Protein AF-A0ABD0RUT6-F1 (afdb_monomer_lite)

Foldseek 3Di:
DDDPVVVVVQVVPDDPPDDDPDSDPDPDPPDPPCPDKDKDWDADPVGDIDIDMD

Structure (mmCIF, N/CA/C/O backbone):
data_AF-A0ABD0RUT6-F1
#
_entry.id   AF-A0ABD0RUT6-F1
#
loop_
_atom_site.group_PDB
_atom_site.id
_atom_site.type_symbol
_atom_site.label_atom_id
_atom_site.label_alt_id
_atom_site.label_comp_id
_atom_site.label_asym_id
_atom_site.label_entity_id
_atom_site.label_seq_id
_atom_site.pdbx_PDB_ins_code
_atom_site.Cartn_x
_atom_site.Cartn_y
_atom_site.Cartn_z
_atom_site.occupancy
_atom_site.B_iso_or_equiv
_atom_site.auth_seq_id
_atom_site.auth_comp_id
_atom_site.auth_asym_id
_atom_site.auth_atom_id
_atom_site.pdbx_PDB_model_num
ATOM 1 N N . MET A 1 1 ? 14.378 4.674 2.767 1.00 68.81 1 MET A N 1
ATOM 2 C CA . MET A 1 1 ? 14.502 5.860 1.890 1.00 68.81 1 MET A CA 1
ATOM 3 C C . MET A 1 1 ? 13.102 6.370 1.601 1.00 68.81 1 MET A C 1
ATOM 5 O O . MET A 1 1 ? 12.366 5.689 0.906 1.00 68.81 1 MET A O 1
ATOM 9 N N . T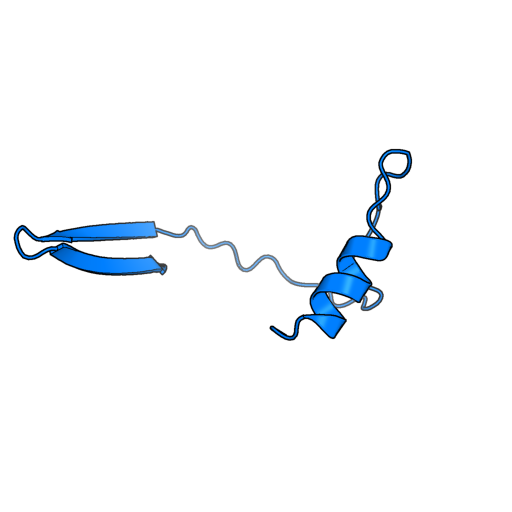HR A 1 2 ? 12.695 7.489 2.195 1.00 90.56 2 THR A N 1
ATOM 10 C CA . THR A 1 2 ? 11.306 7.991 2.111 1.00 90.56 2 THR A CA 1
ATOM 11 C C . THR A 1 2 ? 11.229 9.482 1.778 1.00 90.56 2 THR A C 1
ATOM 13 O O . THR A 1 2 ? 10.161 10.072 1.884 1.00 90.56 2 THR A O 1
ATOM 16 N N . SER A 1 3 ? 12.344 10.115 1.393 1.00 95.00 3 SER A N 1
ATOM 17 C CA . SER A 1 3 ? 12.345 11.538 1.052 1.00 95.00 3 SER A CA 1
ATOM 18 C C . SER A 1 3 ? 11.734 11.793 -0.325 1.00 95.00 3 SER A C 1
ATOM 20 O O . SER A 1 3 ? 11.972 11.044 -1.278 1.00 95.00 3 SER A O 1
ATOM 22 N N . ASP A 1 4 ? 11.026 12.915 -0.452 1.00 96.19 4 ASP A N 1
ATOM 23 C CA . ASP A 1 4 ? 10.437 13.348 -1.723 1.00 96.19 4 ASP A CA 1
ATOM 24 C C . ASP A 1 4 ? 11.494 13.550 -2.809 1.00 96.19 4 ASP A C 1
ATOM 26 O O . ASP A 1 4 ? 11.286 13.190 -3.966 1.00 96.19 4 ASP A O 1
ATOM 30 N N . SER A 1 5 ? 12.664 14.076 -2.436 1.00 93.88 5 SER A N 1
ATOM 31 C CA . SER A 1 5 ? 13.787 14.281 -3.353 1.00 93.88 5 SER A CA 1
ATOM 32 C C . SER A 1 5 ? 14.275 12.974 -3.971 1.00 93.88 5 SER A C 1
ATOM 34 O O . SER A 1 5 ? 14.517 12.910 -5.176 1.00 93.88 5 SER A O 1
ATOM 36 N N . PHE A 1 6 ? 14.373 11.916 -3.165 1.00 88.19 6 PHE A N 1
ATOM 37 C CA . PHE A 1 6 ? 14.791 10.608 -3.642 1.00 88.19 6 PHE A CA 1
ATOM 38 C C . PHE A 1 6 ? 13.700 9.962 -4.502 1.00 88.19 6 PHE A C 1
ATOM 40 O O . PHE A 1 6 ? 13.990 9.448 -5.580 1.00 88.19 6 PHE A O 1
ATOM 47 N N . ALA A 1 7 ? 12.432 10.067 -4.096 1.00 91.50 7 ALA A N 1
ATOM 48 C CA . ALA A 1 7 ? 11.314 9.580 -4.900 1.00 91.50 7 ALA A CA 1
ATOM 49 C C . ALA A 1 7 ? 11.234 10.284 -6.269 1.00 91.50 7 ALA A C 1
ATOM 51 O O . ALA A 1 7 ? 11.007 9.635 -7.289 1.00 91.50 7 ALA A O 1
ATOM 52 N N . ASN A 1 8 ? 11.472 11.597 -6.319 1.00 92.38 8 ASN A N 1
ATOM 53 C CA . ASN A 1 8 ? 11.489 12.370 -7.564 1.00 92.38 8 ASN A CA 1
ATOM 54 C C . ASN A 1 8 ? 12.666 11.999 -8.472 1.00 92.38 8 ASN A C 1
ATOM 56 O O . ASN A 1 8 ? 12.496 11.947 -9.690 1.00 92.38 8 ASN A O 1
ATOM 60 N N . LEU A 1 9 ? 13.829 11.686 -7.894 1.00 88.94 9 LEU A N 1
ATOM 61 C CA . LEU A 1 9 ? 14.971 11.156 -8.640 1.00 88.94 9 LEU A CA 1
ATOM 62 C C . LEU A 1 9 ? 14.652 9.809 -9.304 1.00 88.94 9 LEU A C 1
ATOM 64 O O . LEU A 1 9 ? 15.085 9.579 -10.428 1.00 88.94 9 LEU A O 1
ATOM 68 N N . ILE A 1 10 ? 13.912 8.918 -8.637 1.00 87.50 10 ILE A N 1
ATOM 69 C CA . ILE A 1 10 ? 13.496 7.642 -9.240 1.00 87.50 10 ILE A CA 1
ATOM 70 C C . ILE A 1 10 ? 12.428 7.872 -10.314 1.00 87.50 10 ILE A C 1
ATOM 72 O O . ILE A 1 10 ? 12.567 7.361 -11.423 1.00 87.50 10 ILE A O 1
ATOM 76 N N . ARG A 1 11 ? 11.402 8.693 -10.038 1.00 88.81 11 ARG A N 1
ATOM 77 C CA . ARG A 1 11 ? 10.333 8.997 -11.009 1.00 88.81 11 ARG A CA 1
ATOM 78 C C . ARG A 1 11 ? 10.862 9.592 -12.313 1.00 88.81 11 ARG A C 1
ATOM 80 O O . ARG A 1 11 ? 10.372 9.216 -13.368 1.00 88.81 11 ARG A O 1
ATOM 87 N N . SER A 1 12 ? 11.866 10.471 -12.267 1.00 88.38 12 SER A N 1
ATOM 88 C CA . 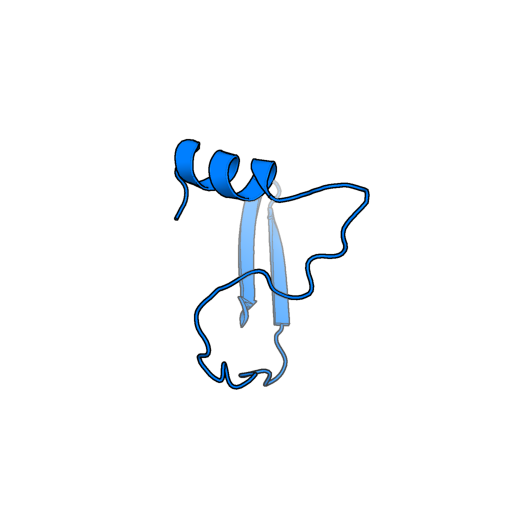SER A 1 12 ? 12.437 11.087 -13.478 1.00 88.38 12 SER A CA 1
ATOM 89 C C . SER A 1 12 ? 13.163 10.098 -14.400 1.00 88.38 12 SER A C 1
ATOM 91 O O . SER A 1 12 ? 13.407 10.410 -15.567 1.00 88.38 12 SER A O 1
ATOM 93 N N . LYS A 1 13 ? 13.507 8.907 -13.893 1.00 83.56 13 LYS A N 1
ATOM 94 C CA . LYS A 1 13 ? 14.124 7.825 -14.667 1.00 83.56 13 LYS A CA 1
ATOM 95 C C . LYS A 1 13 ? 13.095 6.907 -15.340 1.00 83.56 13 LYS A C 1
ATOM 97 O O . LYS A 1 13 ? 13.477 6.166 -16.241 1.00 83.56 13 LYS A O 1
ATOM 102 N N . ILE A 1 14 ? 11.825 6.954 -14.930 1.00 84.50 14 ILE A N 1
ATOM 103 C CA . ILE A 1 14 ? 10.737 6.164 -15.521 1.00 84.50 14 ILE A CA 1
ATOM 104 C C . ILE A 1 14 ? 10.278 6.868 -16.804 1.00 84.50 14 ILE A C 1
ATOM 106 O O . ILE A 1 14 ? 9.857 8.023 -16.753 1.00 84.50 14 ILE A O 1
ATOM 110 N N . LYS A 1 15 ? 10.375 6.190 -17.952 1.00 83.56 15 LYS A N 1
ATOM 111 C CA . LYS A 1 15 ? 9.953 6.714 -19.260 1.00 83.56 15 LYS A CA 1
ATOM 112 C C . LYS A 1 15 ? 9.060 5.704 -19.978 1.00 83.56 15 LYS A C 1
ATOM 114 O O . LYS A 1 15 ? 9.311 4.507 -19.886 1.00 83.56 15 LYS A O 1
ATOM 119 N N . ASP A 1 16 ? 8.056 6.189 -20.706 1.00 81.25 16 ASP A N 1
ATOM 120 C CA . ASP A 1 16 ? 7.057 5.344 -21.385 1.00 81.25 16 ASP A CA 1
ATOM 121 C C . ASP A 1 16 ? 7.650 4.494 -22.520 1.00 81.25 16 ASP A C 1
ATOM 123 O O . ASP A 1 16 ? 7.116 3.443 -22.872 1.00 81.25 16 ASP A O 1
ATOM 127 N N . ASP A 1 17 ? 8.759 4.950 -23.098 1.00 82.12 17 ASP A N 1
ATOM 128 C CA . ASP A 1 17 ? 9.418 4.374 -24.269 1.00 82.12 17 ASP A CA 1
ATOM 129 C C . ASP A 1 17 ? 10.562 3.408 -23.926 1.00 82.12 17 ASP A C 1
ATOM 131 O O . ASP A 1 17 ? 11.120 2.769 -24.821 1.00 82.12 17 ASP A O 1
ATOM 135 N N . ILE A 1 18 ? 10.908 3.264 -22.644 1.00 71.00 18 ILE A N 1
ATOM 1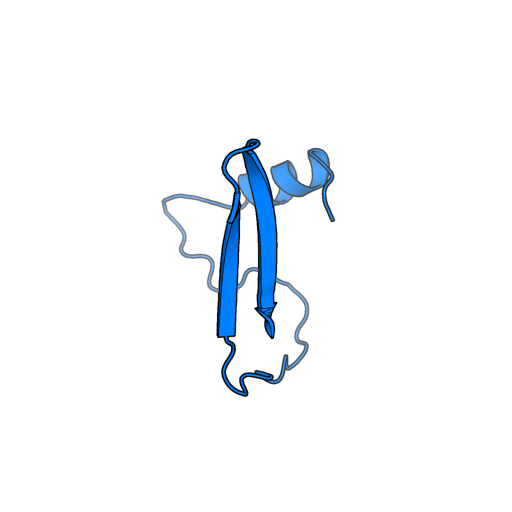36 C CA . ILE A 1 18 ? 12.010 2.415 -22.191 1.00 71.00 18 ILE A CA 1
ATOM 137 C C . ILE A 1 18 ? 11.502 1.460 -21.114 1.00 71.00 18 ILE A C 1
ATOM 139 O O . ILE A 1 18 ? 11.114 1.870 -20.021 1.00 71.00 18 ILE A O 1
ATOM 143 N N . ARG A 1 19 ? 11.596 0.153 -21.376 1.00 70.94 19 ARG A N 1
ATOM 144 C CA . ARG A 1 19 ? 11.608 -0.833 -20.292 1.00 70.94 19 ARG A CA 1
ATOM 145 C C . ARG A 1 19 ? 12.966 -0.755 -19.608 1.00 70.94 19 ARG A C 1
ATOM 147 O O . ARG A 1 19 ? 13.989 -1.023 -20.228 1.00 70.94 19 ARG A O 1
ATOM 154 N N . GLN A 1 20 ? 12.974 -0.352 -18.343 1.00 67.06 20 GLN A N 1
ATOM 155 C CA . GLN A 1 20 ? 14.181 -0.414 -17.530 1.00 67.06 20 GLN A CA 1
ATOM 156 C C . GLN A 1 20 ? 14.512 -1.888 -17.288 1.00 67.06 20 GLN A C 1
ATOM 158 O O . GLN A 1 20 ? 13.772 -2.581 -16.596 1.00 67.06 20 GLN A O 1
ATOM 163 N N . ASP A 1 21 ? 15.615 -2.368 -17.862 1.00 64.25 21 ASP A N 1
ATOM 164 C CA . ASP A 1 21 ? 16.060 -3.748 -17.639 1.00 64.25 21 ASP A CA 1
ATOM 165 C C . ASP A 1 21 ? 16.492 -3.973 -16.183 1.00 64.25 21 ASP A C 1
ATOM 167 O O . ASP A 1 21 ? 16.484 -5.105 -15.698 1.00 64.25 21 ASP A 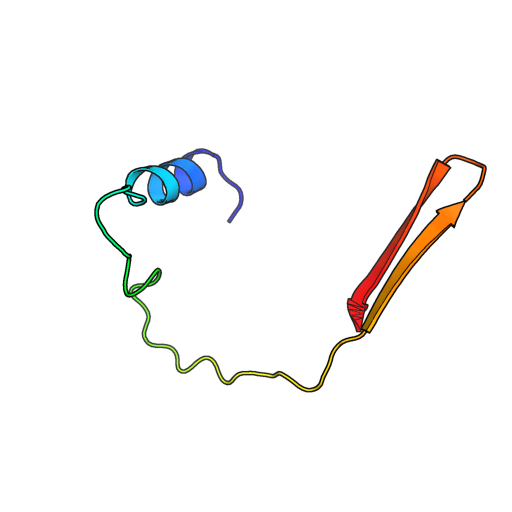O 1
ATOM 171 N N . ARG A 1 22 ? 16.891 -2.898 -15.481 1.00 59.06 22 ARG A N 1
ATOM 172 C CA . ARG A 1 22 ? 17.363 -2.913 -14.090 1.00 59.06 22 ARG A CA 1
ATOM 173 C C . ARG A 1 22 ? 17.031 -1.603 -13.379 1.00 59.06 22 ARG A C 1
ATOM 175 O O . ARG A 1 22 ? 17.092 -0.533 -13.982 1.00 59.06 22 ARG A O 1
ATOM 182 N N . TYR A 1 23 ? 16.716 -1.708 -12.091 1.00 59.09 23 TYR A N 1
ATOM 183 C CA . TYR A 1 23 ? 16.347 -0.584 -11.222 1.00 59.09 23 TYR A CA 1
ATOM 184 C C . TYR A 1 23 ? 17.434 -0.228 -10.183 1.00 59.09 23 TYR A C 1
ATOM 186 O O . TYR A 1 23 ? 17.251 0.726 -9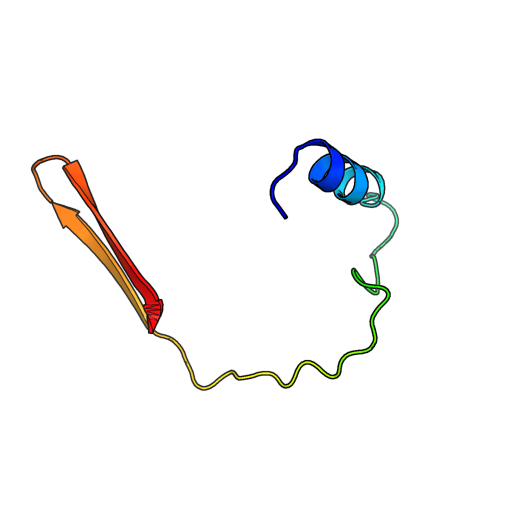.429 1.00 59.09 23 TYR A O 1
ATOM 194 N N . ASP A 1 24 ? 18.556 -0.960 -10.163 1.00 57.56 24 ASP A N 1
ATOM 195 C CA . ASP A 1 24 ? 19.704 -0.773 -9.260 1.00 57.56 24 ASP A CA 1
ATOM 196 C C . ASP A 1 24 ? 21.034 -1.000 -10.015 1.00 57.56 24 ASP A C 1
ATOM 198 O O . ASP A 1 24 ? 21.100 -1.807 -10.948 1.00 57.56 24 ASP A O 1
ATOM 202 N N . ASP A 1 25 ? 22.074 -0.280 -9.592 1.00 54.44 25 ASP A N 1
ATOM 203 C CA . ASP A 1 25 ? 23.461 -0.351 -10.061 1.00 54.44 25 ASP A CA 1
ATOM 204 C C . ASP A 1 25 ? 24.288 -1.395 -9.267 1.00 54.44 25 ASP A C 1
ATOM 206 O O . ASP A 1 25 ? 25.414 -1.725 -9.650 1.00 54.44 25 ASP A O 1
ATOM 210 N N . GLN A 1 26 ? 23.753 -1.924 -8.159 1.00 55.09 26 GLN A N 1
ATOM 211 C CA . GLN A 1 26 ? 24.447 -2.840 -7.253 1.00 55.09 26 GLN A CA 1
ATOM 212 C C . GLN A 1 26 ? 24.106 -4.304 -7.548 1.00 55.09 26 GLN A C 1
ATOM 214 O O . GLN A 1 26 ? 22.993 -4.788 -7.361 1.00 55.09 26 GLN A O 1
ATOM 219 N N . PHE A 1 27 ? 25.120 -5.030 -8.015 1.00 54.56 27 PHE A N 1
ATOM 220 C CA . PHE A 1 27 ? 25.098 -6.474 -8.235 1.00 54.56 27 PHE A CA 1
ATOM 221 C C . PHE A 1 27 ? 25.279 -7.211 -6.899 1.00 54.56 27 PHE A C 1
ATOM 223 O O . PHE A 1 27 ? 26.290 -7.872 -6.672 1.00 54.56 27 PHE A O 1
ATOM 230 N N . GLU A 1 28 ? 24.310 -7.105 -5.994 1.00 60.69 28 GLU A N 1
ATOM 231 C CA . GLU A 1 28 ? 24.188 -8.114 -4.946 1.00 60.69 28 GLU A CA 1
ATOM 232 C C . GLU A 1 28 ? 23.294 -9.235 -5.466 1.00 60.69 28 GLU A C 1
ATOM 234 O O . GLU A 1 28 ? 22.183 -9.015 -5.946 1.00 60.69 28 GLU A O 1
ATOM 239 N N . SER A 1 29 ? 23.812 -10.463 -5.426 1.00 61.09 29 SER A N 1
ATOM 240 C CA . SER A 1 29 ? 23.009 -11.669 -5.597 1.00 61.09 29 SER A CA 1
ATOM 241 C C . SER A 1 29 ? 22.021 -11.731 -4.434 1.00 61.09 29 SER A C 1
ATOM 243 O O . SER A 1 29 ? 22.298 -12.371 -3.420 1.00 61.09 29 SER A O 1
ATOM 245 N N . ILE A 1 30 ? 20.886 -11.046 -4.564 1.00 63.34 30 ILE A N 1
ATOM 246 C CA . ILE A 1 30 ? 19.780 -11.158 -3.621 1.00 63.34 30 ILE A CA 1
ATOM 247 C C . ILE A 1 30 ? 19.245 -12.576 -3.794 1.00 63.34 30 ILE A C 1
ATOM 249 O O . ILE A 1 30 ? 18.557 -12.884 -4.769 1.00 63.34 30 ILE A O 1
ATOM 253 N N . ALA A 1 31 ? 19.634 -13.470 -2.886 1.00 67.25 31 ALA A N 1
ATOM 254 C CA . ALA A 1 31 ? 19.002 -14.770 -2.790 1.00 67.25 31 ALA A CA 1
ATOM 255 C C . ALA A 1 31 ? 17.513 -14.526 -2.532 1.00 67.25 31 ALA A C 1
ATOM 257 O O . ALA A 1 31 ? 17.150 -13.764 -1.635 1.00 67.25 31 ALA A O 1
ATOM 258 N N . ALA A 1 32 ? 16.653 -15.119 -3.356 1.00 65.56 32 ALA A N 1
ATOM 259 C CA . ALA A 1 32 ? 15.228 -15.092 -3.092 1.00 65.56 32 ALA A CA 1
ATOM 260 C C . ALA A 1 32 ? 14.971 -15.929 -1.831 1.00 65.56 32 ALA A C 1
ATOM 262 O O . ALA A 1 32 ? 14.897 -17.153 -1.907 1.00 65.56 32 ALA A O 1
ATOM 263 N N . ASP A 1 33 ? 14.864 -15.272 -0.676 1.00 65.38 33 ASP A N 1
ATOM 264 C CA . ASP A 1 33 ? 14.349 -15.871 0.560 1.00 65.38 33 ASP A CA 1
ATOM 265 C C . ASP A 1 33 ? 12.820 -16.001 0.446 1.00 65.38 33 ASP A C 1
ATOM 267 O O . ASP A 1 33 ? 12.055 -15.351 1.158 1.00 65.38 33 ASP A O 1
ATOM 271 N N . ASP A 1 34 ? 12.359 -16.802 -0.515 1.00 68.81 34 ASP A N 1
ATOM 272 C CA . ASP A 1 34 ? 10.943 -17.128 -0.660 1.00 68.81 34 ASP A CA 1
ATOM 273 C C . ASP A 1 34 ? 10.669 -18.505 -0.047 1.00 68.81 34 ASP A C 1
ATOM 275 O O . ASP A 1 34 ? 10.910 -19.549 -0.656 1.00 68.81 34 ASP A O 1
ATOM 279 N N . TYR A 1 35 ? 10.182 -18.496 1.195 1.00 77.38 35 TYR A N 1
ATOM 280 C CA . TYR A 1 35 ? 9.749 -19.690 1.931 1.00 77.38 35 TYR A CA 1
ATOM 281 C C . TYR A 1 35 ? 8.215 -19.812 1.998 1.00 77.38 35 TYR A C 1
ATOM 283 O O . TYR A 1 35 ? 7.691 -20.625 2.764 1.00 77.38 35 TYR A O 1
ATOM 291 N N . GLY A 1 36 ? 7.490 -19.023 1.193 1.00 78.81 36 GLY A N 1
ATOM 292 C CA . GLY A 1 36 ? 6.052 -18.819 1.327 1.00 78.81 36 GLY A CA 1
ATOM 293 C C . GLY A 1 36 ? 5.717 -17.862 2.475 1.00 78.81 36 GLY A C 1
ATOM 294 O O . GLY A 1 36 ? 6.277 -17.948 3.564 1.00 78.81 36 GLY A O 1
ATOM 295 N N . THR A 1 37 ? 4.776 -16.948 2.235 1.00 88.75 37 THR A N 1
ATOM 296 C CA . THR A 1 37 ? 4.323 -15.961 3.225 1.00 88.75 37 THR A CA 1
ATOM 297 C C . THR A 1 37 ? 2.812 -16.032 3.421 1.00 88.75 37 THR A C 1
ATOM 299 O O . THR A 1 37 ? 2.067 -16.423 2.519 1.00 88.75 37 THR A O 1
ATOM 302 N N . SER A 1 38 ? 2.346 -15.653 4.608 1.00 90.81 38 SER A N 1
ATOM 303 C CA . SER A 1 38 ? 0.920 -15.480 4.900 1.00 90.81 38 SER A CA 1
ATOM 304 C C . SER A 1 38 ? 0.637 -14.058 5.372 1.00 90.81 38 SER A C 1
ATOM 306 O O . SER A 1 38 ? 1.453 -13.455 6.071 1.00 90.81 38 SER A O 1
ATOM 308 N N . HIS A 1 39 ? -0.532 -13.533 5.007 1.00 94.56 39 HIS A N 1
ATOM 309 C CA . HIS A 1 39 ? -0.990 -12.209 5.414 1.00 94.56 39 HIS A CA 1
ATOM 310 C C . HIS A 1 39 ? -2.369 -12.294 6.071 1.00 94.56 39 HIS A C 1
ATOM 312 O O . HIS A 1 39 ? -3.253 -12.995 5.574 1.00 94.56 39 HIS A O 1
ATOM 318 N N . LEU A 1 40 ? -2.555 -11.570 7.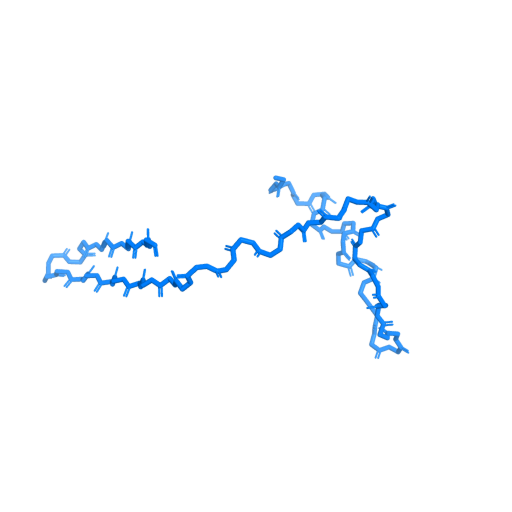174 1.00 95.62 40 LEU A N 1
ATOM 319 C CA . LEU A 1 40 ? -3.824 -11.452 7.886 1.00 95.62 40 LEU A CA 1
ATOM 320 C C . LEU A 1 40 ? -4.121 -9.979 8.170 1.00 95.62 40 LEU A C 1
ATOM 322 O O . LEU A 1 40 ? -3.306 -9.280 8.772 1.00 95.62 40 LEU A O 1
ATOM 326 N N . SER A 1 41 ? -5.314 -9.534 7.782 1.00 96.81 41 SER A N 1
ATOM 327 C CA . SER A 1 41 ? -5.834 -8.200 8.086 1.00 96.81 41 SER A CA 1
ATOM 328 C C . SER A 1 41 ? -7.081 -8.317 8.962 1.00 96.81 41 SER A C 1
ATOM 330 O O . SER A 1 41 ? -7.959 -9.134 8.683 1.00 96.81 41 SER A O 1
ATOM 332 N N . ILE A 1 42 ? -7.165 -7.503 10.013 1.00 97.25 42 ILE A N 1
ATOM 333 C CA . ILE A 1 42 ? -8.298 -7.451 10.944 1.00 97.25 42 ILE A CA 1
ATOM 334 C C . ILE A 1 42 ? -8.773 -6.003 11.030 1.00 97.25 42 ILE A C 1
ATOM 336 O O . ILE A 1 42 ? -7.957 -5.102 11.218 1.00 97.25 42 ILE A O 1
ATOM 340 N N . VAL A 1 43 ? -10.085 -5.795 10.913 1.00 97.88 43 VAL A N 1
ATOM 341 C CA . VAL A 1 43 ? -10.757 -4.511 11.150 1.00 97.88 43 VAL A CA 1
ATOM 342 C C . VAL A 1 43 ? -11.869 -4.749 12.164 1.00 97.88 43 VAL A C 1
ATOM 344 O O . VAL A 1 43 ? -12.637 -5.702 12.020 1.00 97.88 43 VAL A O 1
ATOM 347 N N . THR A 1 44 ? -11.936 -3.917 13.196 1.00 97.38 44 THR A N 1
ATOM 348 C CA . THR A 1 44 ? -12.930 -4.009 14.273 1.00 97.38 44 THR A CA 1
ATOM 349 C C . THR A 1 44 ? -14.018 -2.946 14.122 1.00 97.38 44 THR A C 1
ATOM 351 O O . THR A 1 44 ? -13.877 -1.985 13.369 1.00 97.38 44 THR A O 1
ATOM 354 N N . GLU A 1 45 ? -15.141 -3.133 14.818 1.00 97.12 45 GLU A N 1
ATOM 355 C CA . GLU A 1 45 ? -16.317 -2.250 14.730 1.00 97.12 45 GLU A CA 1
ATOM 356 C C . GLU A 1 45 ? -16.028 -0.800 15.158 1.00 97.12 45 GLU A C 1
ATOM 358 O O . GLU A 1 45 ? -16.628 0.135 14.635 1.00 97.12 45 GLU A O 1
ATOM 363 N N . ASP A 1 46 ? -15.063 -0.598 16.058 1.00 97.19 46 ASP A N 1
ATOM 364 C CA . ASP A 1 46 ? -14.577 0.719 16.492 1.00 97.19 46 ASP A CA 1
ATOM 365 C C . ASP A 1 46 ? -13.679 1.421 15.449 1.00 97.19 46 ASP A C 1
ATOM 367 O O . ASP A 1 46 ? -13.219 2.539 15.680 1.00 97.19 46 ASP A O 1
ATOM 371 N N . GLY A 1 47 ? -13.424 0.776 14.305 1.00 97.38 47 GLY A N 1
ATOM 372 C CA . GLY A 1 47 ? -12.579 1.286 13.228 1.00 97.38 47 GLY A CA 1
ATOM 373 C C . GLY A 1 47 ? -11.084 1.021 13.410 1.00 97.38 47 GLY A C 1
ATOM 374 O O . GLY A 1 47 ? -10.293 1.443 12.563 1.00 97.38 47 GLY A O 1
ATOM 375 N N . SER A 1 48 ? -10.673 0.319 14.469 1.00 97.38 48 SER A N 1
ATOM 376 C CA . SER A 1 48 ? -9.279 -0.093 14.633 1.00 97.38 48 SER A CA 1
ATOM 377 C C . SER A 1 48 ? -8.888 -1.143 13.582 1.00 97.38 48 SER A C 1
ATOM 379 O O . SER A 1 48 ? -9.709 -1.948 13.135 1.00 97.38 48 SER A O 1
ATOM 381 N N . ALA A 1 49 ? -7.615 -1.138 13.172 1.00 97.75 49 ALA A N 1
ATOM 382 C CA . ALA A 1 49 ? -7.100 -2.032 12.136 1.00 97.75 49 ALA A CA 1
ATOM 383 C C . ALA A 1 49 ? -5.710 -2.588 12.478 1.00 97.75 49 ALA A C 1
ATOM 385 O O . ALA A 1 49 ? -4.848 -1.872 12.991 1.00 97.75 49 ALA A O 1
ATOM 386 N N . VAL A 1 50 ? -5.489 -3.866 12.155 1.00 96.81 50 VAL A N 1
ATOM 387 C CA . VAL A 1 50 ? -4.217 -4.583 12.347 1.00 96.81 50 VAL A CA 1
ATOM 388 C C . VAL A 1 50 ? -3.873 -5.371 11.083 1.00 96.81 50 VAL A C 1
ATOM 390 O O . VAL A 1 50 ? -4.732 -6.043 10.515 1.00 96.81 50 VAL A O 1
ATOM 393 N N . ALA A 1 51 ? -2.606 -5.319 10.665 1.00 96.88 51 ALA A N 1
ATOM 394 C CA . ALA A 1 51 ? -2.067 -6.093 9.549 1.00 96.88 51 ALA A CA 1
ATOM 395 C C . ALA A 1 51 ? -0.833 -6.889 10.004 1.00 96.88 51 ALA A C 1
ATOM 397 O O . ALA A 1 51 ? 0.070 -6.327 10.625 1.00 96.88 51 ALA A O 1
ATOM 398 N N . VAL A 1 52 ? -0.800 -8.189 9.702 1.00 95.00 52 VAL A N 1
ATOM 399 C CA . VAL A 1 52 ? 0.274 -9.117 10.091 1.00 95.00 52 VAL A CA 1
ATOM 400 C C . VAL A 1 52 ? 0.769 -9.872 8.862 1.00 95.00 52 VAL A C 1
ATOM 402 O O . VAL A 1 52 ? -0.036 -10.405 8.101 1.00 95.00 52 VAL A O 1
ATOM 405 N N . THR A 1 53 ? 2.090 -9.956 8.705 1.00 92.56 53 THR A N 1
ATOM 406 C CA . THR A 1 53 ? 2.762 -10.765 7.678 1.00 92.56 53 THR A CA 1
ATOM 407 C C . THR A 1 53 ? 3.755 -11.705 8.360 1.00 92.56 53 THR A C 1
ATOM 409 O O . THR A 1 53 ? 4.482 -11.268 9.255 1.00 92.56 53 THR A O 1
ATOM 412 N N . LYS A 1 54 ? 3.767 -12.980 7.960 1.00 82.75 54 LYS A N 1
ATOM 413 C CA . LYS A 1 54 ? 4.725 -14.001 8.411 1.00 82.75 54 LYS A CA 1
ATOM 414 C C . LYS A 1 54 ? 5.391 -14.676 7.225 1.00 82.75 54 LYS A C 1
ATOM 416 O O . LYS A 1 54 ? 4.672 -14.906 6.224 1.00 82.75 54 LYS A O 1
#

Sequence (54 aa):
MTSDSFANLIRSKIKDDIRQDRYDDQFESIAADDYGTSHLSIVTEDGSAVAVTK

Organism: Cirrhinus mrigala (NCBI:txid683832)

Secondary structure (DSSP, 8-state):
---HHHHHHHHTT--TT---S-S-S---------S---EEEEE-TTS-EEEEE-

Radius of gyration: 18.12 Å; chains: 1; bounding box: 41×34×41 Å

pLDDT: mean 81.78, std 14.5, range [54.44, 97.88]